Protein 6EZI (pdb70)

Radius of gyration: 11.93 Å; Cα contacts (8 Å, |Δi|>4): 235; chains: 2; bounding box: 23×30×32 Å

Structure (mmCIF, N/CA/C/O backbone):
data_6EZI
#
_entry.id   6EZI
#
_cell.length_a   54.400
_cell.length_b   54.400
_cell.length_c   150.760
_cell.angle_alpha   90.000
_cell.angle_beta   90.000
_cell.angle_gamma   120.000
#
_symmetry.space_group_name_H-M   'P 65 2 2'
#
loop_
_entity.id
_entity.type
_entity.pdbx_description
1 polymer 'Na(+)/H(+) exchange regulatory cofactor NHE-RF3'
2 polymer 'Solute carrier family 15 member 2'
3 non-polymer GLYCEROL
4 water water
#
loop_
_atom_site.group_PDB
_atom_site.id
_atom_site.type_symbol
_atom_site.label_atom_id
_atom_site.label_alt_id
_atom_site.label_comp_id
_atom_site.label_asym_id
_atom_site.label_entity_id
_atom_site.label_seq_id
_atom_site.pdbx_PDB_ins_code
_atom_site.Cartn_x
_atom_site.Cartn_y
_atom_site.Cartn_z
_atom_site.occupancy
_atom_site.B_iso_or_equiv
_atom_site.auth_seq_id
_atom_site.auth_comp_id
_atom_site.auth_asym_id
_atom_site.auth_atom_id
_atom_site.pdbx_PDB_model_num
ATOM 1 N N . SER A 1 1 ? 23.57800 12.82800 66.92100 0.867 80.74409 372 SER A N 1
ATOM 2 C CA . SER A 1 1 ? 23.73200 12.32700 65.57000 0.867 83.29729 372 SER A CA 1
ATOM 3 C C . SER A 1 1 ? 23.38700 10.84600 65.46100 0.867 87.66188 372 SER A C 1
ATOM 4 O O . SER A 1 1 ? 23.91200 10.01600 66.19200 0.867 79.81436 372 SER A O 1
ATOM 7 N N . MET A 1 2 ? 22.51900 10.50300 64.52300 0.731 92.79761 373 MET A N 1
ATOM 8 C CA . MET A 1 2 ? 22.16000 9.09700 64.40000 0.731 86.82500 373 MET A CA 1
ATOM 9 C C . MET A 1 2 ? 23.26100 8.13500 63.96100 0.731 87.74567 373 MET A C 1
ATOM 10 O O . MET A 1 2 ? 23.03000 6.95300 63.85700 0.731 84.73436 373 MET A O 1
ATOM 15 N N . HIS A 1 3 ? 24.44000 8.64400 63.67700 0.941 90.16138 374 HIS A N 1
ATOM 16 C CA . HIS A 1 3 ? 25.52600 7.80000 63.24800 0.941 87.91714 374 HIS A CA 1
ATOM 17 C C . HIS A 1 3 ? 26.20100 7.14900 64.45700 0.941 93.02299 374 HIS A C 1
ATOM 18 O O . HIS A 1 3 ? 26.98500 6.22700 64.31100 0.941 103.47505 374 HIS A O 1
ATOM 20 N N . LYS A 1 4 ? 25.88500 7.65300 65.64400 0.926 79.44557 375 LYS A N 1
ATOM 21 C CA . LYS A 1 4 ? 26.41400 7.16800 66.89700 0.926 69.34488 375 LYS A CA 1
ATOM 22 C C . LYS A 1 4 ? 25.33600 7.24700 67.96600 0.926 55.37753 375 LYS A C 1
ATOM 23 O O . LYS A 1 4 ? 25.39700 8.08200 68.82500 0.926 58.89794 375 LYS A O 1
ATOM 25 N N . PRO A 1 5 ? 24.34800 6.37300 67.90700 1.000 51.54067 376 PRO A N 1
ATOM 26 C CA . PRO A 1 5 ? 23.31500 6.46800 68.94100 1.000 40.65715 376 PRO A CA 1
ATOM 27 C C . PRO A 1 5 ? 23.75200 5.81600 70.21900 1.000 33.90171 376 PRO A C 1
ATOM 28 O O . PRO A 1 5 ? 24.67100 5.07000 70.23200 1.000 43.34262 376 PRO A O 1
ATOM 32 N N . LYS A 1 6 ? 23.05500 6.10900 71.29100 1.000 29.95753 377 LYS A N 1
ATOM 33 C CA . LYS A 1 6 ? 23.39200 5.59900 72.61200 1.000 27.48019 377 LYS A CA 1
ATOM 34 C C . LYS A 1 6 ? 22.11700 5.06600 73.24300 1.000 24.33078 377 LYS A C 1
ATOM 35 O O . LYS A 1 6 ? 21.07500 5.72400 73.18400 1.000 25.76651 377 LYS A O 1
ATOM 41 N N A LEU A 1 7 ? 22.19700 3.89700 73.88800 0.621 22.70590 378 LEU A N 1
ATOM 42 N N B LEU A 1 7 ? 22.18700 3.85800 73.78800 0.379 22.88224 378 LEU A N 1
ATOM 43 C CA A LEU A 1 7 ? 21.07900 3.33600 74.64700 0.621 20.39778 378 LEU A CA 1
ATOM 44 C CA B LEU A 1 7 ? 21.03300 3.20400 74.38600 0.379 22.93963 378 LEU A CA 1
ATOM 45 C C A LEU A 1 7 ? 21.33400 3.53300 76.13600 0.621 18.81920 378 LEU A C 1
ATOM 46 C C B LEU A 1 7 ? 21.29700 3.07700 75.87500 0.379 19.09432 378 LEU A C 1
ATOM 47 O O A LEU A 1 7 ? 22.42300 3.21900 76.62400 0.621 19.42167 378 LEU A O 1
ATOM 48 O O B LEU A 1 7 ? 22.31200 2.50300 76.28300 0.379 20.31079 378 LEU A O 1
ATOM 57 N N A CYS A 1 8 ? 20.33800 4.04900 76.85400 0.621 21.26360 379 CYS A N 1
ATOM 58 N N B CYS A 1 8 ? 20.40400 3.62900 76.68100 0.379 17.55431 379 CYS A N 1
ATOM 59 C CA A CYS A 1 8 ? 20.50600 4.30700 78.28300 0.621 18.59029 379 CYS A CA 1
ATOM 60 C CA B CYS A 1 8 ? 20.62500 3.62500 78.11500 0.379 20.65666 379 CYS A CA 1
ATOM 61 C C A CYS A 1 8 ? 19.25400 3.88100 79.03100 0.621 22.77688 379 CYS A C 1
ATOM 62 C C B CYS A 1 8 ? 19.30800 3.39100 78.83100 0.379 20.52038 379 CYS A C 1
ATOM 63 O O A CYS A 1 8 ? 18.14200 4.23300 78.62400 0.621 20.02693 379 CYS A O 1
ATOM 64 O O B CYS A 1 8 ? 18.22100 3.45100 78.24700 0.379 15.53876 379 CYS A O 1
ATOM 69 N N . ARG A 1 9 ? 19.42900 3.13200 80.12600 1.000 17.96204 380 ARG A N 1
ATOM 70 C CA . ARG A 1 9 ? 18.30800 2.68600 80.93800 1.000 15.56085 380 ARG A CA 1
ATOM 71 C C . ARG A 1 9 ? 18.46700 3.36400 82.28700 1.000 20.59462 380 ARG A C 1
ATOM 72 O O . ARG A 1 9 ? 19.50600 3.21800 82.94100 1.000 20.63669 380 ARG A O 1
ATOM 80 N N . LEU A 1 10 ? 17.45900 4.12300 82.67700 1.000 17.76407 381 LEU A N 1
ATOM 81 C CA . LEU A 1 10 ? 17.50900 4.91700 83.89900 1.000 17.70883 381 LEU A CA 1
ATOM 82 C C . LEU A 1 10 ? 16.64000 4.27000 84.96500 1.000 19.79391 381 LEU A C 1
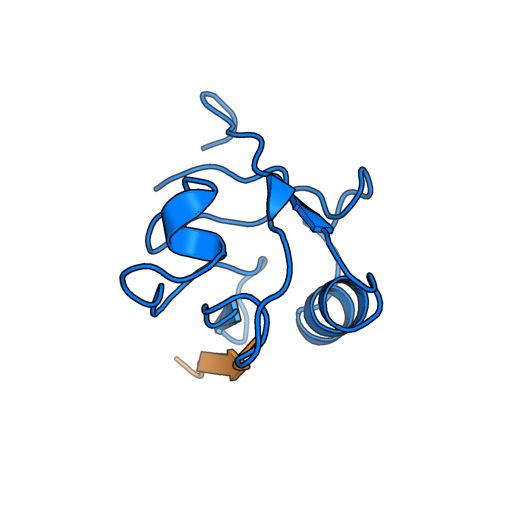ATOM 83 O O . LEU A 1 10 ? 15.53000 3.81300 84.68000 1.000 20.16298 381 LEU A O 1
ATOM 88 N N . ALA A 1 11 ? 17.15700 4.21200 86.19100 1.000 20.63487 382 ALA A N 1
ATOM 89 C CA . ALA A 1 11 ? 16.39900 3.73600 87.34300 1.000 23.22388 382 ALA A CA 1
ATOM 90 C C . ALA A 1 11 ? 15.94400 4.96100 88.12100 1.000 25.05604 382 ALA A C 1
ATOM 91 O O . ALA A 1 11 ? 16.78000 5.76000 88.55200 1.000 28.93267 382 ALA A O 1
ATOM 93 N N A LYS A 1 12 ? 14.63200 5.11400 88.29700 0.401 25.51464 383 LYS A N 1
ATOM 94 N N B LYS A 1 12 ? 1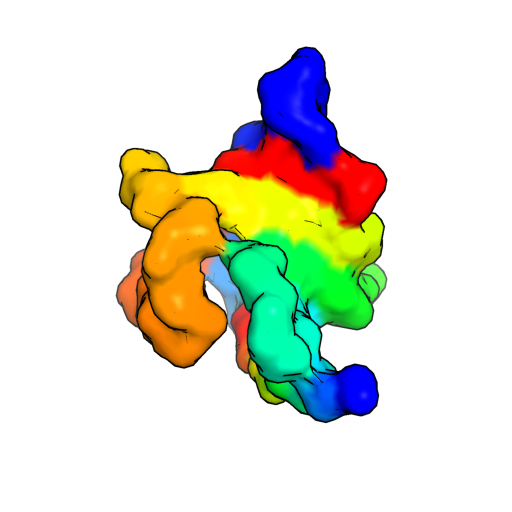4.63500 5.10600 88.31700 0.599 24.54388 383 LYS A N 1
ATOM 95 C CA A LYS A 1 12 ? 14.10900 6.31900 88.92800 0.401 29.35402 383 LYS A CA 1
ATOM 96 C CA B LYS A 1 12 ? 14.12700 6.33400 88.91300 0.599 29.69156 383 LYS A CA 1
ATOM 97 C C A LYS A 1 12 ? 14.56400 6.41300 90.37900 0.401 30.39351 383 LYS A C 1
ATOM 98 C C B LYS A 1 12 ? 14.51800 6.42700 90.38300 0.599 27.12471 383 LYS A C 1
ATOM 99 O O A LYS A 1 12 ? 14.57600 5.41800 91.11000 0.401 31.92779 383 LYS A O 1
ATOM 100 O O B LYS A 1 12 ? 14.44200 5.44500 91.13000 0.599 32.27438 383 LYS A O 1
ATOM 111 N N . GLY A 1 13 ? 14.94300 7.62300 90.79500 1.000 32.82119 384 GLY A N 1
ATOM 112 C CA . GLY A 1 13 ? 15.36200 7.88600 92.14700 1.000 32.88402 384 GLY A CA 1
ATOM 113 C C . GLY A 1 13 ? 14.35300 8.70500 92.93700 1.000 34.50334 384 GLY A C 1
ATOM 114 O O . GLY A 1 13 ? 13.22000 8.94500 92.51200 1.000 40.19043 384 GLY A O 1
ATOM 115 N N . GLU A 1 14 ? 14.78900 9.14200 94.11500 0.954 36.80283 385 GLU A N 1
ATOM 116 C CA . GLU A 1 14 ? 13.90600 9.92000 94.97800 0.954 42.39116 385 GLU A CA 1
ATOM 117 C C . GLU A 1 14 ? 13.59100 11.29500 94.40300 0.954 44.41677 385 GLU A C 1
ATOM 118 O O . GLU A 1 14 ? 12.56800 11.88100 94.76800 0.954 47.50570 385 GLU A O 1
ATOM 121 N N . ASN A 1 15 ? 14.43500 11.81900 93.51200 1.000 37.43715 386 ASN A N 1
ATOM 122 C CA . ASN A 1 15 ? 14.18000 13.07700 92.82200 1.000 36.57027 386 ASN A CA 1
ATOM 123 C C . ASN A 1 15 ? 13.84100 12.84600 91.35000 1.000 32.39118 386 ASN A C 1
ATOM 124 O O . ASN A 1 15 ? 14.16400 13.67100 90.49300 1.000 40.09840 386 ASN A O 1
ATOM 129 N N . GLY A 1 16 ? 13.20800 11.72100 91.03600 1.000 29.77413 387 GLY A N 1
ATOM 130 C CA . GLY A 1 16 ? 12.90600 11.41300 89.64700 1.000 26.49433 387 GLY A CA 1
ATOM 131 C C . GLY A 1 16 ? 14.13400 10.89900 88.91300 1.000 27.30344 387 GLY A C 1
ATOM 132 O O . GLY A 1 16 ? 15.00700 10.26000 89.49500 1.000 27.44861 387 GLY A O 1
ATOM 133 N N . TYR A 1 17 ? 14.20800 11.20700 87.61300 1.000 25.29900 388 TYR A N 1
ATOM 134 C CA . TYR A 1 17 ? 15.32300 10.74400 86.79800 1.000 22.79474 388 TYR A CA 1
ATOM 135 C C . TYR A 1 17 ? 16.52700 11.67500 86.81700 1.000 24.62680 388 TYR A C 1
ATOM 136 O O . TYR A 1 17 ? 17.56500 11.32500 86.24300 1.0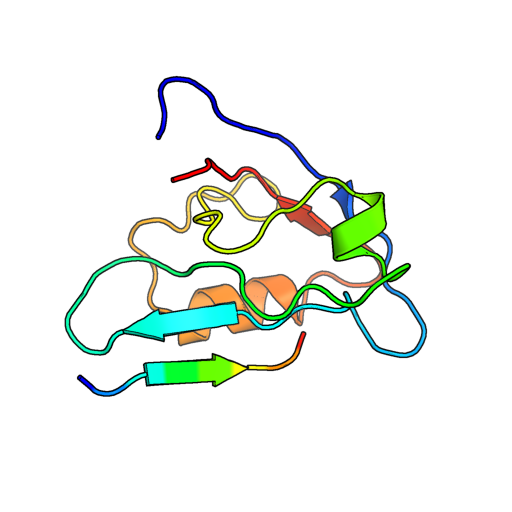00 25.96699 388 TYR A O 1
ATOM 145 N N . GLY A 1 18 ? 16.42800 12.83700 87.45100 1.000 23.64169 389 GLY A N 1
ATOM 146 C CA . GLY A 1 18 ? 17.59500 13.68500 87.59700 1.000 22.10825 389 GLY A CA 1
ATOM 147 C C . GLY A 1 18 ? 18.03500 14.38400 86.32500 1.000 24.57741 389 GLY A C 1
ATOM 148 O O . GLY A 1 18 ? 19.24200 14.53000 86.08900 1.000 24.29744 389 GLY A O 1
ATOM 149 N N . PHE A 1 19 ? 17.09400 14.82400 85.49700 1.000 23.77045 390 PHE A N 1
ATOM 150 C CA . PHE A 1 19 ? 17.45400 15.66400 84.35800 1.000 26.63802 390 PHE A CA 1
ATOM 151 C C . PHE A 1 19 ? 16.25600 16.52000 83.98100 1.000 27.34279 390 PHE A C 1
ATOM 152 O O . PHE A 1 19 ? 15.13700 16.28300 84.43400 1.000 27.77149 390 PHE A O 1
ATOM 160 N N . HIS A 1 20 ? 16.50500 17.54000 83.15300 1.000 30.35726 391 HIS A N 1
ATOM 161 C CA . HIS A 1 20 ? 15.43900 18.31800 82.53700 1.000 27.79719 391 HIS A CA 1
ATOM 162 C C . HIS A 1 20 ? 15.30800 17.92800 81.07300 1.000 30.71521 391 HIS A C 1
ATOM 163 O O . HIS A 1 20 ? 16.31300 17.69800 80.39200 1.000 31.56295 391 HIS A O 1
ATOM 170 N N . LEU A 1 21 ? 14.07200 17.83500 80.59900 1.000 27.18651 392 LEU A N 1
ATOM 171 C CA . LEU A 1 21 ? 13.80800 17.71000 79.17000 1.000 27.16811 392 LEU A CA 1
ATOM 172 C C . LEU A 1 21 ? 13.43500 19.08200 78.64700 1.000 32.37603 392 LEU A C 1
ATOM 173 O O . LEU A 1 21 ? 12.53900 19.72900 79.19400 1.000 35.35745 392 LEU A O 1
ATOM 178 N N . ASN A 1 22 ? 14.12700 19.53100 77.60600 1.000 30.46535 393 ASN A N 1
ATOM 179 C CA . ASN A 1 22 ? 13.89600 20.85400 77.05800 1.000 32.63460 393 ASN A CA 1
ATOM 180 C C . ASN A 1 22 ? 13.48900 20.75600 75.59300 1.000 33.09187 393 ASN A C 1
ATOM 181 O O . ASN A 1 22 ? 13.78900 19.78000 74.90200 1.000 32.91693 393 ASN A O 1
ATOM 186 N N . ALA A 1 23 ? 12.79600 21.78900 75.12800 1.000 35.27551 394 ALA A N 1
ATOM 187 C CA . ALA A 1 23 ? 12.49400 21.91500 73.70800 1.000 36.32768 394 ALA A CA 1
ATOM 188 C C . ALA A 1 23 ? 12.48400 23.38700 73.36700 1.000 39.36428 394 ALA A C 1
ATOM 189 O O . ALA A 1 23 ? 12.26800 24.24400 74.22900 1.000 45.77666 394 ALA A O 1
ATOM 191 N N . ILE A 1 24 ? 12.72300 23.67900 72.09800 1.000 40.75855 395 ILE A N 1
ATOM 192 C CA . ILE A 1 24 ? 12.70000 25.04900 71.61000 1.000 43.98167 395 ILE A CA 1
ATOM 193 C C . ILE A 1 24 ? 11.45600 25.20200 70.75000 1.000 53.37578 395 ILE A C 1
ATOM 194 O O . ILE A 1 24 ? 11.25000 24.43900 69.79500 1.000 44.55584 395 ILE A O 1
ATOM 199 N N . ARG A 1 25 ? 10.61000 26.15600 71.12900 1.000 49.67927 396 ARG A N 1
ATOM 200 C CA . ARG A 1 25 ? 9.36100 26.40700 70.42800 1.000 52.54816 396 ARG A CA 1
ATOM 201 C C . ARG A 1 25 ? 9.65300 26.71200 68.96800 1.000 54.70412 396 ARG A C 1
ATOM 202 O O . ARG A 1 25 ? 10.44600 27.60700 68.66100 1.000 53.04339 396 ARG A O 1
ATOM 206 N N . GLY A 1 26 ? 9.04400 25.94900 68.06900 1.000 50.33055 397 GLY A N 1
ATOM 207 C CA . GLY A 1 26 ? 9.27900 26.10800 66.65400 1.000 52.11484 397 GLY A CA 1
ATOM 208 C C . GLY A 1 26 ? 10.30200 25.15900 66.06300 1.000 51.86679 397 GLY A C 1
ATOM 209 O O . GLY A 1 26 ? 10.40600 25.07700 64.83100 1.000 53.94217 397 GLY A O 1
ATOM 210 N N . LEU A 1 27 ? 11.05700 24.44400 66.89200 1.000 47.79562 398 LEU A N 1
ATOM 211 C CA . LEU A 1 27 ? 12.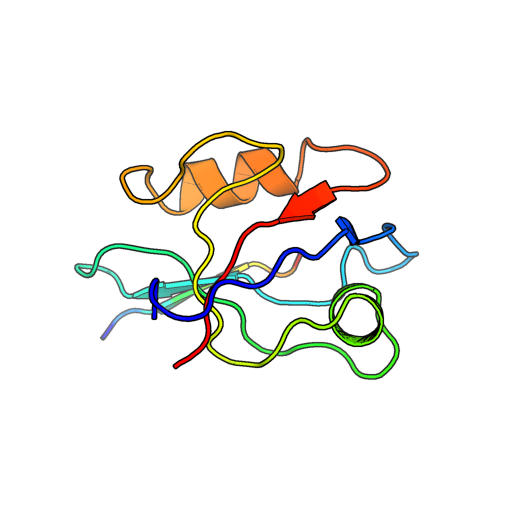02400 23.49600 66.37200 1.000 45.96272 398 LEU A CA 1
ATOM 212 C C . LEU A 1 27 ? 11.66000 22.07900 66.79400 1.000 48.33741 398 LEU A C 1
ATOM 213 O O . LEU A 1 27 ? 11.17400 21.86900 67.91400 1.000 50.40741 398 LEU A O 1
ATOM 218 N N . PRO A 1 28 ? 11.89700 21.09000 65.93800 1.000 48.16855 399 PRO A N 1
ATOM 219 C CA . PRO A 1 28 ? 11.55600 19.70900 66.30100 1.000 40.09951 399 PRO A CA 1
ATOM 220 C C . PRO A 1 28 ? 12.47500 19.15700 67.37700 1.000 39.26671 399 PRO A C 1
ATOM 221 O O . PRO A 1 28 ? 13.63500 19.55300 67.50000 1.000 46.87770 399 PRO A O 1
ATOM 225 N N . GLY A 1 29 ? 11.93900 18.22200 68.15200 1.000 34.46353 400 GLY A N 1
ATOM 226 C CA . GLY A 1 29 ? 12.75400 17.36800 68.98900 1.000 32.23711 400 GLY A CA 1
ATOM 227 C C . GLY A 1 29 ? 12.82500 17.83800 70.43400 1.000 31.86556 400 GLY A C 1
ATOM 228 O O . GLY A 1 29 ? 12.50000 18.97500 70.77500 1.000 33.37326 400 GLY A O 1
ATOM 229 N N A SER A 1 30 ? 13.28700 16.93100 71.29800 0.488 29.66937 401 SER A N 1
ATOM 230 N N B SER A 1 30 ? 13.23000 16.92100 71.29400 0.512 29.60091 401 SER A N 1
ATOM 231 C CA A SER A 1 30 ? 13.42500 17.18200 72.72700 0.488 28.96338 401 SER A CA 1
ATOM 232 C CA B SER A 1 30 ? 13.46700 17.22300 72.69100 0.512 29.04192 401 SER A CA 1
ATOM 233 C C A SER A 1 30 ? 14.78600 16.69200 73.20300 0.488 33.23071 401 SER A C 1
ATOM 234 C C B SER A 1 30 ? 14.89400 16.83200 73.02800 0.512 34.19972 401 SER A C 1
ATOM 235 O O A SER A 1 30 ? 15.21100 15.58700 72.85300 0.488 30.24139 401 SER A O 1
ATOM 236 O O B SER A 1 30 ? 15.47900 15.94700 72.39700 0.512 28.31888 401 SER A O 1
ATOM 241 N N . PHE A 1 31 ? 15.46000 17.50300 74.02200 1.000 31.10756 402 PHE A N 1
ATOM 242 C CA . PHE A 1 31 ? 16.83600 17.23300 74.37700 1.000 30.61932 402 PHE A CA 1
ATOM 243 C C . PHE A 1 31 ? 17.04500 17.34200 75.87200 1.000 32.44468 402 PHE A C 1
ATOM 244 O O . PHE A 1 31 ? 16.27400 17.97400 76.59700 1.000 29.60726 402 PHE A O 1
ATOM 252 N N A ILE A 1 32 ? 18.12100 16.71400 76.31100 0.512 29.47814 403 ILE A N 1
ATOM 253 N N B ILE A 1 32 ? 18.11600 16.72500 76.31400 0.488 29.62279 403 ILE A N 1
ATOM 254 C CA A ILE A 1 32 ? 18.47600 16.59700 77.71800 0.512 26.15978 403 ILE A CA 1
ATOM 255 C CA B ILE A 1 32 ? 18.44400 16.60800 77.72600 0.488 26.16408 403 ILE A CA 1
ATOM 256 C C A ILE A 1 32 ? 19.25900 17.83100 78.14100 0.512 30.67070 403 ILE A C 1
ATOM 257 C C B ILE A 1 32 ? 19.26700 17.81100 78.15400 0.488 30.78505 403 ILE A C 1
ATOM 258 O O A ILE A 1 32 ? 20.17100 18.27800 77.43300 0.512 33.09190 403 ILE A O 1
ATOM 259 O O B ILE A 1 32 ? 20.21200 18.21600 77.46400 0.488 32.58645 403 ILE A O 1
ATOM 268 N N . LYS A 1 33 ? 18.90800 18.38300 79.30400 1.000 30.71991 404 LYS A N 1
ATOM 269 C CA . LYS A 1 33 ? 19.66800 19.46400 79.92400 1.000 31.16234 404 LYS A CA 1
ATOM 270 C C . LYS A 1 33 ? 19.73200 19.21600 81.42800 1.000 33.48204 404 LYS A C 1
ATOM 271 O O . LYS A 1 33 ? 18.96800 18.41400 81.97700 1.000 29.91695 404 LYS A O 1
ATOM 277 N N . GLU A 1 34 ? 20.66700 19.89700 82.09300 1.000 30.84261 405 GLU A N 1
ATOM 278 C CA . GLU A 1 34 ? 20.71900 19.93200 83.55600 1.000 30.97511 405 GLU A CA 1
ATOM 279 C C . GLU A 1 34 ? 20.74800 18.53100 84.16900 1.000 32.07177 405 GLU A C 1
ATOM 280 O O . GLU A 1 34 ? 20.00700 18.21500 85.10700 1.000 33.35474 405 GLU A O 1
ATOM 286 N N . VAL A 1 35 ? 21.62600 17.68300 83.63300 1.000 29.34970 406 VAL A N 1
ATOM 287 C CA . VAL A 1 35 ? 21.84600 16.36800 84.22800 1.000 26.53563 406 VAL A CA 1
ATOM 288 C C . VAL A 1 35 ? 22.36800 16.54200 85.65200 1.000 32.90843 406 VAL A C 1
ATOM 289 O O . VAL A 1 35 ? 23.38900 17.19900 85.88100 1.000 28.66972 406 VAL A O 1
ATOM 293 N N A GLN A 1 36 ? 21.65800 15.95700 86.61100 0.456 28.01106 407 GLN A N 1
ATOM 294 N N B GLN A 1 36 ? 21.67500 15.95000 86.62500 0.544 27.91893 407 GLN A N 1
ATOM 295 C CA A GLN A 1 36 ? 22.05400 16.04800 88.00700 0.456 29.17146 407 GLN A CA 1
ATOM 296 C CA B GLN A 1 36 ? 22.05900 16.12200 88.02400 0.544 29.36389 407 GLN A CA 1
ATOM 297 C C A GLN A 1 36 ? 23.26300 15.16200 88.27000 0.456 27.09028 407 GLN A C 1
ATOM 298 C C B GLN A 1 36 ? 23.17800 15.15600 88.40400 0.544 27.10637 407 GLN A C 1
ATOM 299 O O A GLN A 1 36 ? 23.31100 14.01000 87.82300 0.456 27.96696 407 GLN A O 1
ATOM 300 O O B GLN A 1 36 ? 23.07600 13.94600 88.17000 0.544 26.38759 407 GLN A O 1
ATOM 311 N N . LYS A 1 37 ? 24.24400 15.70100 88.99200 1.000 28.55996 408 LYS A N 1
ATOM 312 C CA . LYS A 1 37 ? 25.42000 14.91500 89.33600 1.000 28.84022 408 LYS A CA 1
ATOM 313 C C . LYS A 1 37 ? 25.04700 13.75700 90.25900 1.000 29.66188 408 LYS A C 1
ATOM 314 O O . LYS A 1 37 ? 24.38600 13.95000 91.28200 1.000 32.11150 408 LYS A O 1
ATOM 320 N N . GLY A 1 38 ? 25.43800 12.54400 89.86500 1.000 31.28622 409 GLY A N 1
ATOM 321 C CA . GLY A 1 38 ? 25.13300 11.36000 90.63600 1.000 31.46615 409 GLY A CA 1
ATOM 322 C C . GLY A 1 38 ? 23.71600 10.84500 90.50300 1.000 30.02062 409 GLY A C 1
ATOM 323 O O . GLY A 1 38 ? 23.39600 9.81400 91.10800 1.000 33.22983 409 GLY A O 1
ATOM 324 N N . GLY A 1 39 ? 22.85300 11.53800 89.76000 1.000 27.75445 410 GLY A N 1
ATOM 325 C CA . GLY A 1 39 ? 21.48500 11.10900 89.56900 1.000 26.87840 410 GLY A CA 1
ATOM 326 C C . GLY A 1 39 ? 21.36800 10.03900 88.51200 1.000 27.19198 410 GLY A C 1
ATOM 327 O O . GLY A 1 39 ? 22.35500 9.63300 87.87600 1.000 25.54034 410 GLY A O 1
ATOM 328 N N . PRO A 1 40 ? 20.12300 9.57600 88.29400 1.000 25.27964 411 PRO A N 1
ATOM 329 C CA . PRO A 1 40 ? 19.90900 8.44100 87.37600 1.000 28.44055 411 PRO A CA 1
ATOM 330 C C . PRO A 1 40 ? 20.36800 8.70700 85.95700 1.000 23.26936 411 PRO A C 1
ATOM 331 O O . PRO A 1 40 ? 20.92200 7.80900 85.30800 1.000 24.89553 411 PRO A O 1
ATOM 335 N N . ALA A 1 41 ? 20.12500 9.91400 85.45100 1.000 23.99357 412 ALA A N 1
ATOM 336 C CA . ALA A 1 41 ? 20.53700 10.24700 84.09100 1.000 23.97312 412 ALA A CA 1
ATOM 337 C C . ALA A 1 41 ? 22.05500 10.21400 83.96000 1.000 24.14940 412 ALA A C 1
ATOM 338 O O . ALA A 1 41 ? 22.59700 9.67300 82.98300 1.000 24.84178 412 ALA A O 1
ATOM 340 N N . ASP A 1 42 ? 22.75000 10.76600 84.95500 1.000 24.16284 413 ASP A N 1
ATOM 341 C CA . ASP A 1 42 ? 24.20600 10.74900 84.99200 1.000 28.41987 413 ASP A CA 1
ATOM 342 C C . ASP A 1 42 ? 24.72600 9.32100 84.99200 1.000 31.64483 413 ASP A C 1
ATOM 343 O O . ASP A 1 42 ? 25.56200 8.94700 84.16000 1.000 29.44236 413 ASP A O 1
ATOM 348 N N . LEU A 1 43 ? 24.22400 8.50200 85.91900 1.000 25.23687 414 LEU A N 1
ATOM 349 C CA . LEU A 1 43 ? 24.67300 7.11900 86.01700 1.000 27.39873 414 LEU A CA 1
ATOM 350 C C . LEU A 1 43 ? 24.33500 6.31500 84.77300 1.000 28.14880 414 LEU A C 1
ATOM 351 O O . LEU A 1 43 ? 25.07000 5.38200 84.42800 1.000 31.21499 414 LEU A O 1
ATOM 356 N N . ALA A 1 44 ? 23.22600 6.63800 84.09600 1.000 22.03647 415 ALA A N 1
ATOM 357 C CA . ALA A 1 44 ? 22.83900 5.89300 82.90200 1.000 24.99725 415 ALA A CA 1
ATOM 358 C C . ALA A 1 44 ? 23.67300 6.24800 81.67800 1.000 30.91413 415 ALA A C 1
ATOM 359 O O . ALA A 1 44 ? 23.63300 5.51200 80.68200 1.000 31.56618 415 ALA A O 1
ATOM 361 N N . GLY A 1 45 ? 24.41200 7.35200 81.71100 1.000 26.98823 416 GLY A N 1
ATOM 362 C CA . GLY A 1 45 ? 25.25000 7.73400 80.59300 1.000 29.56201 416 GLY A CA 1
ATOM 363 C C . GLY A 1 45 ? 24.73700 8.86900 79.73300 1.000 36.11982 416 GLY A C 1
ATOM 364 O O . GLY A 1 45 ? 25.29600 9.10100 78.65000 1.000 33.57120 416 GLY A O 1
ATOM 365 N N . LEU A 1 46 ? 23.70300 9.58300 80.16900 1.000 28.53398 417 LEU A N 1
ATOM 366 C CA . LEU A 1 46 ? 23.19300 10.70500 79.39600 1.000 30.37849 417 LEU A CA 1
ATOM 367 C C . LEU A 1 46 ? 24.11400 11.90700 79.53800 1.000 33.44014 417 LEU A C 1
ATOM 368 O O . LEU A 1 46 ? 24.73800 12.12600 80.58200 1.000 30.08660 417 LEU A O 1
ATOM 373 N N . GLU A 1 47 ? 24.18600 12.69500 78.47300 1.000 31.15019 418 GLU A N 1
ATOM 374 C CA . GLU A 1 47 ? 24.99400 13.90100 78.45100 1.000 32.11200 418 GLU A CA 1
ATOM 375 C C . GLU A 1 47 ? 24.14100 15.09000 78.03000 1.000 32.02677 418 GLU A C 1
ATOM 376 O O . GLU A 1 47 ? 23.11800 14.94700 77.35300 1.000 28.30146 418 GLU A O 1
ATOM 380 N N . ASP A 1 48 ? 24.58300 16.27100 78.45000 1.000 32.81520 419 ASP A N 1
ATOM 381 C CA . ASP A 1 48 ? 23.92200 17.51000 78.07100 1.000 35.17634 419 ASP A CA 1
ATOM 382 C C . ASP A 1 48 ? 23.77800 17.59700 76.55300 1.000 40.36912 419 ASP A C 1
ATOM 383 O O . ASP A 1 48 ? 24.70400 17.26800 75.80800 1.000 36.48183 419 ASP A O 1
ATOM 388 N N . GLU A 1 49 ? 22.59700 18.02600 76.10500 0.932 30.49146 420 GLU A N 1
ATOM 389 C CA . GLU A 1 49 ? 22.22000 18.22500 74.70600 0.932 31.33792 420 GLU A CA 1
ATOM 390 C C . GLU A 1 49 ? 21.98400 16.92300 73.94400 0.932 30.59162 420 GLU A C 1
ATOM 391 O O . GLU A 1 49 ? 21.81400 16.96400 72.72600 0.932 32.20996 420 GLU A O 1
ATOM 397 N N . ASP A 1 50 ? 21.95700 15.76900 74.61500 1.000 28.16567 421 ASP A N 1
ATOM 398 C CA . ASP A 1 50 ? 21.52100 14.55100 73.93600 1.000 29.39988 421 ASP A CA 1
ATOM 399 C C . ASP A 1 50 ? 20.07200 14.69900 73.47900 1.000 29.55024 421 ASP A C 1
ATOM 400 O O . ASP A 1 50 ? 19.22700 15.20400 74.21800 1.000 29.13011 421 ASP A O 1
ATOM 405 N N . VAL A 1 51 ? 19.77300 14.21400 72.27000 1.000 28.55086 422 VAL A N 1
ATOM 406 C CA . VAL A 1 51 ? 18.43200 14.29700 71.69400 1.000 28.10891 422 VAL A CA 1
ATOM 407 C C . VAL A 1 51 ? 17.75100 12.94400 71.84300 1.000 25.84030 422 VAL A C 1
ATOM 408 O O . VAL A 1 51 ? 18.35000 11.91200 71.53200 1.000 27.88420 422 VAL A O 1
ATOM 412 N N A ILE A 1 52 ? 16.50000 12.93200 72.30400 0.681 25.25213 423 ILE A N 1
ATOM 413 N N B ILE A 1 52 ? 16.49300 12.95900 72.29200 0.319 25.09150 423 ILE A N 1
ATOM 414 C CA A ILE A 1 52 ? 15.79900 11.66300 72.50500 0.681 22.52313 423 ILE A CA 1
ATOM 415 C CA B ILE A 1 52 ? 15.72000 11.73100 72.43000 0.319 22.62655 423 ILE A CA 1
ATOM 416 C C A ILE A 1 52 ? 15.21300 11.16600 71.18700 0.681 22.89826 423 ILE A C 1
ATOM 417 C C B ILE A 1 52 ? 15.32300 11.20600 71.05700 0.319 24.32556 423 ILE A C 1
ATOM 418 O O A ILE A 1 52 ? 14.45400 11.87700 70.51700 0.681 26.98584 423 ILE A O 1
ATOM 419 O O B ILE A 1 52 ? 14.85900 11.95900 70.18900 0.319 24.40769 423 ILE A O 1
ATOM 428 N N A ILE A 1 53 ? 15.53900 9.92600 70.83400 0.681 22.77339 424 ILE A N 1
ATOM 429 N N B ILE A 1 53 ? 15.49000 9.90200 70.86200 0.319 22.99063 424 ILE A N 1
ATOM 430 C CA A ILE A 1 53 ? 15.01800 9.27800 69.62900 0.681 24.98859 424 ILE A CA 1
ATOM 431 C CA B ILE A 1 53 ? 15.09600 9.22100 69.63600 0.319 24.05997 424 ILE A CA 1
ATOM 432 C C A ILE A 1 53 ? 13.86700 8.33000 69.95300 0.681 23.13170 424 ILE A C 1
ATOM 433 C C B ILE A 1 53 ? 13.94100 8.25600 69.88600 0.319 23.38387 424 ILE A C 1
ATOM 434 O O A ILE A 1 53 ? 12.81000 8.40100 69.32700 0.681 23.46218 424 ILE A O 1
ATOM 435 O O B ILE A 1 53 ? 12.95500 8.25000 69.14800 0.319 22.71193 424 ILE A O 1
ATOM 444 N N . GLU A 1 54 ? 14.05600 7.42600 70.92600 1.000 21.45557 425 GLU A N 1
ATOM 445 C CA . GLU A 1 54 ? 13.02100 6.47100 71.31200 1.000 20.17412 425 GLU A CA 1
ATOM 446 C C . GLU A 1 54 ? 12.87600 6.45800 72.82300 1.000 20.89302 425 GLU A C 1
ATOM 447 O O . GLU A 1 54 ? 13.86100 6.62800 73.54100 1.000 20.26864 425 GLU A O 1
ATOM 453 N N . VAL A 1 55 ? 11.63800 6.28900 73.28700 1.000 18.47178 426 VAL A N 1
ATOM 454 C CA . VAL A 1 55 ? 11.32000 6.06200 74.70000 1.000 17.88471 426 VAL A CA 1
ATOM 455 C C . VAL A 1 55 ? 10.67800 4.68500 74.79100 1.000 20.42909 426 VAL A C 1
ATOM 456 O O . VAL A 1 55 ? 9.60100 4.46700 74.22300 1.000 20.95224 426 VAL A O 1
ATOM 460 N N . ASN A 1 56 ? 11.33100 3.75800 75.50400 1.000 18.18856 427 ASN A N 1
ATOM 461 C CA . ASN A 1 56 ? 10.85000 2.38100 75.61000 1.000 17.26200 427 ASN A CA 1
ATOM 462 C C . ASN A 1 56 ? 10.52200 1.80600 74.22600 1.000 19.81070 427 ASN A C 1
ATOM 463 O O . ASN A 1 56 ? 9.51000 1.12600 74.02300 1.000 19.15680 427 ASN A O 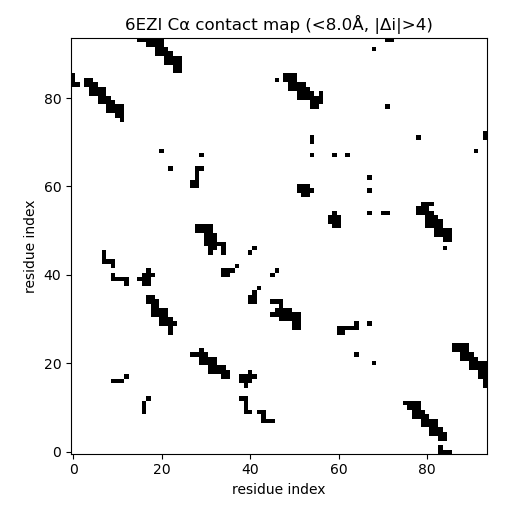1
ATOM 468 N N . GLY A 1 57 ? 11.38400 2.09900 73.25800 1.000 19.14875 428 GLY A N 1
ATOM 469 C CA . GLY A 1 57 ? 11.26700 1.53100 71.93000 1.000 22.12892 428 GLY A CA 1
ATOM 470 C C . GLY A 1 57 ? 10.31100 2.24300 71.00100 1.000 24.31125 428 GLY A C 1
ATOM 471 O O . GLY A 1 57 ? 10.13100 1.79100 69.85900 1.000 21.94780 428 GLY A O 1
ATOM 472 N N . VAL A 1 58 ? 9.69200 3.33900 71.43700 1.000 17.95318 429 VAL A N 1
ATOM 473 C CA . VAL A 1 58 ? 8.75900 4.09000 70.60200 1.000 19.33042 429 VAL A CA 1
ATOM 474 C C . VAL A 1 58 ? 9.49200 5.29400 70.03700 1.000 20.83238 429 VAL A C 1
ATOM 475 O O . VAL A 1 58 ? 10.07800 6.07700 70.79000 1.000 20.09699 429 VAL A O 1
ATOM 479 N N A ASN A 1 59 ? 9.43100 5.45600 68.71400 0.587 21.73618 430 ASN A N 1
ATOM 480 N N B ASN A 1 59 ? 9.47300 5.44200 68.71400 0.413 21.63377 430 ASN A N 1
ATOM 481 C CA A ASN A 1 59 ? 10.03900 6.60500 68.05300 0.587 20.86254 430 ASN A CA 1
ATOM 482 C CA B ASN A 1 59 ? 10.11100 6.60400 68.11200 0.413 19.66854 430 ASN A CA 1
ATOM 483 C C A ASN A 1 59 ? 9.29100 7.87700 68.43300 0.587 21.88636 430 ASN A C 1
ATOM 484 C C B ASN A 1 59 ? 9.31600 7.85100 68.46000 0.413 21.74074 430 ASN A C 1
ATOM 485 O O A ASN A 1 59 ? 8.09400 8.00400 68.15500 0.587 24.93223 430 ASN A O 1
ATOM 486 O O B ASN A 1 59 ? 8.11400 7.92800 68.18700 0.413 24.36202 430 ASN A O 1
ATOM 495 N N . VAL A 1 60 ? 9.98800 8.83200 69.05400 1.000 19.44590 431 VAL A N 1
ATOM 496 C CA . VAL A 1 60 ? 9.35400 10.07600 69.47800 1.000 19.38083 431 VAL A CA 1
ATOM 497 C C . VAL A 1 60 ? 9.85400 11.27900 68.68800 1.000 21.50923 431 VAL A C 1
ATOM 498 O O . VAL A 1 60 ? 9.53400 12.41700 69.04700 1.000 25.19066 431 VAL A O 1
ATOM 502 N N . LEU A 1 61 ? 10.60300 11.06800 67.59500 1.000 22.64236 432 LEU A N 1
ATOM 503 C CA . LEU A 1 61 ? 11.19300 12.20100 66.87700 1.000 24.24672 432 LEU A CA 1
ATOM 504 C C . LEU A 1 61 ? 10.13300 13.15500 66.34400 1.000 27.50116 432 LEU A C 1
ATOM 505 O O . LEU A 1 61 ? 10.37400 14.36600 66.25100 1.000 30.67097 432 LEU A O 1
ATOM 510 N N . ASP A 1 62 ? 8.96800 12.63800 65.96200 1.000 25.89073 433 ASP A N 1
ATOM 511 C CA . ASP A 1 62 ? 7.89200 13.46700 65.43700 1.000 28.17105 433 ASP A CA 1
ATOM 512 C C . ASP A 1 62 ? 6.84500 13.81300 66.48100 1.000 28.06682 433 ASP A C 1
ATOM 513 O O . ASP A 1 62 ? 5.88600 14.52100 66.16100 1.000 30.89072 433 ASP A O 1
ATOM 518 N N . GLU A 1 63 ? 7.01000 13.35800 67.71100 1.000 27.42343 434 GLU A N 1
ATOM 519 C CA . GLU A 1 63 ? 5.95700 13.62600 68.68000 1.000 28.29916 434 GLU A CA 1
ATOM 520 C C . GLU A 1 63 ? 6.18900 14.96300 69.37500 1.000 27.58061 434 GLU A C 1
ATOM 521 O O . GLU A 1 63 ? 7.33400 15.38800 69.56000 1.000 30.02042 434 GLU A O 1
ATOM 527 N N . PRO A 1 64 ? 5.12400 15.65000 69.75900 1.000 29.04238 435 PRO A N 1
ATOM 528 C CA . PRO A 1 64 ? 5.29800 16.93200 70.44000 1.000 30.13664 435 PRO A CA 1
ATOM 529 C C . PRO A 1 64 ? 5.93400 16.75000 71.81100 1.000 28.31352 435 PRO A C 1
ATOM 530 O O . PRO A 1 64 ? 5.87100 15.68700 72.43100 1.000 26.68151 435 PRO A O 1
ATOM 534 N N . TYR A 1 65 ? 6.57800 17.82900 72.25300 1.000 29.04366 436 TYR A N 1
ATOM 535 C CA . TYR A 1 65 ? 7.32300 17.83800 73.50800 1.000 30.58037 436 TYR 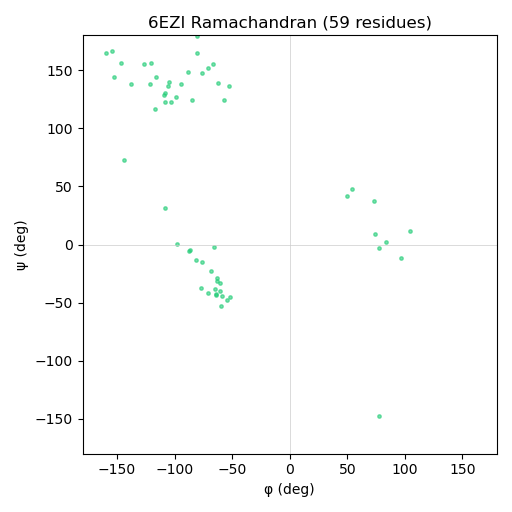A CA 1
ATOM 536 C C . TYR A 1 65 ? 6.47200 17.33900 74.66400 1.000 30.62025 436 TYR A C 1
ATOM 537 O O . TYR A 1 65 ? 6.92600 16.53600 75.48900 1.000 28.63294 436 TYR A O 1
ATOM 546 N N . GLU A 1 66 ? 5.23300 17.81900 74.74400 1.000 32.26165 437 GLU A N 1
ATOM 547 C CA . GLU A 1 66 ? 4.36500 17.46500 75.86100 1.000 35.37307 437 GLU A CA 1
ATOM 548 C C . GLU A 1 66 ? 4.07000 15.97100 75.89600 1.000 36.82521 437 GLU A C 1
ATOM 549 O O . GLU A 1 66 ? 3.83600 15.40400 76.97200 1.000 31.73769 437 GLU A O 1
ATOM 555 N N . LYS A 1 67 ? 4.07400 15.31800 74.73300 1.000 29.31658 438 LYS A N 1
ATOM 556 C CA . LYS A 1 67 ? 3.83400 13.88400 74.68400 1.000 27.34855 438 LYS A CA 1
ATOM 557 C C . LYS A 1 67 ? 5.07000 13.10900 75.11900 1.000 30.14455 438 LYS A C 1
ATOM 558 O O . LYS A 1 67 ? 4.95900 12.08400 75.80400 1.000 30.55345 438 LYS A O 1
ATOM 564 N N . VAL A 1 68 ? 6.25600 13.59100 74.74100 1.000 23.82605 439 VAL A N 1
ATOM 565 C CA . VAL A 1 68 ? 7.48200 12.93700 75.17300 1.000 21.60600 439 VAL A CA 1
ATOM 566 C C . VAL A 1 68 ? 7.61100 13.03300 76.68900 1.000 26.73139 439 VAL A C 1
ATOM 567 O O . VAL A 1 68 ? 7.93900 12.05000 77.35800 1.000 23.78270 439 VAL A O 1
ATOM 571 N N . VAL A 1 69 ? 7.31300 14.20800 77.25200 1.000 25.40864 440 VAL A N 1
ATOM 572 C CA . VAL A 1 69 ? 7.28800 14.36600 78.70800 1.000 24.74989 440 VAL A CA 1
ATOM 573 C C . VAL A 1 69 ? 6.36500 13.32900 79.33400 1.000 27.61827 440 VAL A C 1
ATOM 574 O O . VAL A 1 69 ? 6.73000 12.64000 80.29600 1.000 29.77085 440 VAL A O 1
ATOM 578 N N 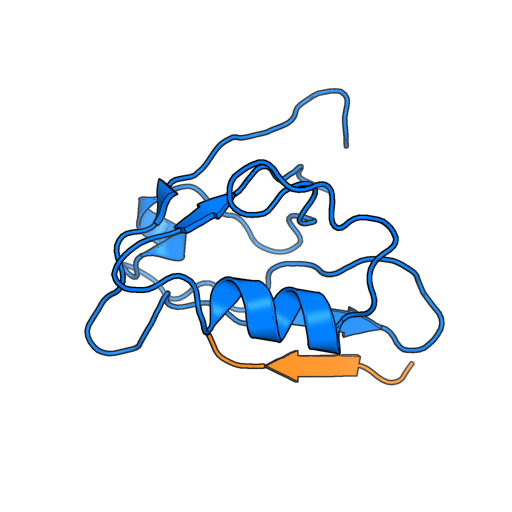. ASP A 1 70 ? 5.15900 13.18700 78.78000 1.000 27.87167 441 ASP A N 1
ATOM 579 C CA . ASP A 1 70 ? 4.18600 12.28700 79.38300 1.000 30.77624 441 ASP A CA 1
ATOM 580 C C . ASP A 1 70 ? 4.64600 10.83800 79.31700 1.000 30.97302 441 ASP A C 1
ATOM 581 O O . ASP A 1 70 ? 4.42800 10.07500 80.26800 1.000 33.55854 441 ASP A O 1
ATOM 586 N N . ARG A 1 71 ? 5.27500 10.43500 78.20600 1.000 29.30554 442 ARG A N 1
ATOM 587 C CA . ARG A 1 71 ? 5.81200 9.07800 78.10500 1.000 24.59807 442 ARG A CA 1
ATOM 588 C C . ARG A 1 71 ? 6.83300 8.80600 79.19900 1.000 29.75349 442 ARG A C 1
ATOM 589 O O . ARG A 1 71 ? 6.84600 7.71800 79.78200 1.000 32.90336 442 ARG A O 1
ATOM 597 N N . ILE A 1 72 ? 7.73200 9.75800 79.45100 1.000 22.83405 443 ILE A N 1
ATOM 598 C CA . ILE A 1 72 ? 8.74500 9.55000 80.48200 1.000 24.12320 443 ILE A CA 1
ATOM 599 C C . ILE A 1 72 ? 8.11400 9.59200 81.87000 1.000 27.24180 443 ILE A C 1
ATOM 600 O O . ILE A 1 72 ? 8.44000 8.77100 82.73500 1.000 29.68671 443 ILE A O 1
ATOM 605 N N . GLN A 1 73 ? 7.18400 10.52600 82.10400 1.000 25.57113 444 GLN A N 1
ATOM 606 C CA . GLN A 1 73 ? 6.55600 10.61500 83.42200 1.000 30.50686 444 GLN A CA 1
ATOM 607 C C . GLN A 1 73 ? 5.72200 9.38400 83.74800 1.000 34.94919 444 GLN A C 1
ATOM 608 O O . GLN A 1 73 ? 5.55600 9.04700 84.92700 1.000 38.05598 444 GLN A O 1
ATOM 614 N N A SER A 1 74 ? 5.18700 8.71300 82.73400 0.550 27.47619 445 SER A N 1
ATOM 615 N N B SER A 1 74 ? 5.19000 8.70300 82.74000 0.450 27.70424 445 SER A N 1
ATOM 616 C CA A SER A 1 74 ? 4.29600 7.57800 82.92800 0.550 30.58846 445 SER A CA 1
ATOM 617 C CA B SER A 1 74 ? 4.38900 7.50800 82.95900 0.450 30.31878 445 SER A CA 1
ATOM 618 C C A SER A 1 74 ? 5.01800 6.23700 82.93000 0.550 29.20334 445 SER A C 1
ATOM 619 C C B SER A 1 74 ? 5.20500 6.22600 82.85200 0.450 28.51634 445 SER A C 1
ATOM 620 O O A SER A 1 74 ? 4.36000 5.20300 83.09700 0.550 26.92205 445 SER A O 1
ATOM 621 O O B SER A 1 74 ? 4.62400 5.13700 82.81100 0.450 32.97970 445 SER A O 1
ATOM 626 N N A SER A 1 75 ? 6.34400 6.22600 82.76400 0.550 26.80205 446 SER A N 1
ATOM 627 N N B SER A 1 75 ? 6.53600 6.32700 82.82600 0.450 25.25094 446 SER A N 1
ATOM 628 C CA A SER A 1 75 ? 7.04800 4.96800 82.52800 0.550 24.36681 446 SER A CA 1
ATOM 629 C CA B SER A 1 75 ? 7.37600 5.15700 82.59100 0.450 24.91241 446 SER A CA 1
ATOM 630 C C A SER A 1 75 ? 7.10400 4.09000 83.77300 0.550 29.74646 446 SER A C 1
ATOM 631 C C B SER A 1 75 ? 7.45500 4.22500 83.79500 0.450 27.50496 446 SER A C 1
ATOM 632 O O A SER A 1 75 ? 7.19800 2.86200 83.65100 0.550 31.31921 446 SER A O 1
ATOM 633 O O B SER A 1 75 ? 7.89600 3.08100 83.64900 0.450 28.18926 446 SER A O 1
ATOM 638 N N . GLY A 1 76 ? 7.04500 4.67800 84.97100 1.000 27.48190 447 GLY A N 1
ATOM 639 C CA . GLY A 1 76 ? 7.12100 3.85400 86.16500 1.000 27.92313 447 GLY A CA 1
ATOM 640 C C . GLY A 1 76 ? 8.46400 3.96900 86.86200 1.000 26.74532 447 GLY A C 1
ATOM 641 O O . GLY A 1 76 ? 8.97400 5.06900 87.04900 1.000 32.22405 447 GLY A O 1
ATOM 642 N N . LYS A 1 77 ? 9.03900 2.83600 87.25000 1.000 27.03252 448 LYS A N 1
ATOM 643 C CA . LYS A 1 77 ? 10.24800 2.85700 88.06400 1.000 27.13049 448 LYS A CA 1
ATOM 644 C C . LYS A 1 77 ? 11.51400 2.94400 87.23600 1.000 22.97148 448 LYS A C 1
ATOM 645 O O . LYS A 1 77 ? 12.60500 3.04600 87.80300 1.000 24.22545 448 LYS A O 1
ATOM 651 N N . ASN A 1 78 ? 11.40300 2.88800 85.91600 1.000 21.08447 449 ASN A N 1
ATOM 652 C CA . ASN A 1 78 ? 12.58100 2.91900 85.06500 1.000 19.07284 449 ASN A CA 1
ATOM 653 C C . ASN A 1 78 ? 12.13300 3.35300 83.67600 1.000 20.62239 449 ASN A C 1
ATOM 654 O O . ASN A 1 78 ? 10.94100 3.33600 83.35900 1.000 19.04877 449 ASN A O 1
ATOM 659 N N . VAL A 1 79 ? 13.09500 3.74300 82.84700 1.000 16.52075 450 VAL A N 1
ATOM 660 C CA . VAL A 1 79 ? 12.78300 4.06300 81.45000 1.000 15.03661 450 VAL A CA 1
ATOM 661 C C . VAL A 1 79 ? 14.01800 3.80300 80.60300 1.000 18.40743 450 VAL A C 1
ATOM 662 O O . VAL A 1 79 ? 15.15100 4.02700 81.03500 1.000 18.14044 450 VAL A O 1
ATOM 666 N N . THR A 1 80 ? 13.79500 3.32600 79.38800 1.000 17.55785 451 THR A N 1
ATOM 667 C CA . THR A 1 80 ? 14.88000 3.05200 78.45500 1.000 16.14046 451 THR A CA 1
ATOM 668 C C . THR A 1 80 ? 14.82900 4.08800 77.33500 1.000 16.50277 451 THR A C 1
ATOM 669 O O . THR A 1 80 ? 13.77200 4.31100 76.73700 1.000 19.23302 451 THR A O 1
ATOM 673 N N . LEU A 1 81 ? 15.96400 4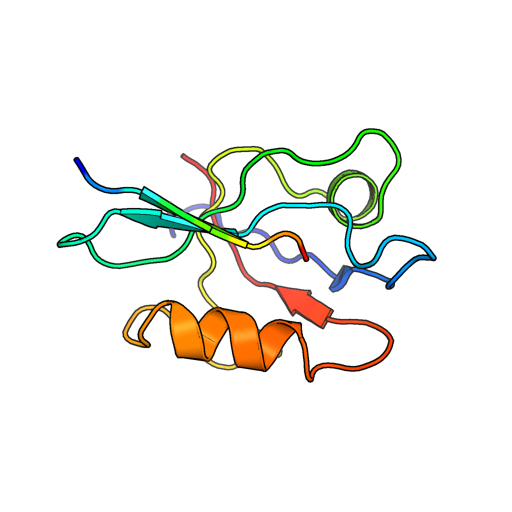.73700 77.07300 1.000 18.50776 452 LEU A N 1
ATOM 674 C CA . LEU A 1 81 ? 16.04300 5.79200 76.06900 1.000 20.32866 452 LEU A CA 1
ATOM 675 C C . LEU A 1 81 ? 17.06800 5.45300 74.99800 1.000 22.75470 452 LEU A C 1
ATOM 676 O O . LEU A 1 81 ? 18.17700 5.00400 75.30400 1.000 22.74579 452 LEU A O 1
ATOM 681 N N . LEU A 1 82 ? 16.71200 5.72500 73.75000 1.000 19.13593 453 LEU A N 1
ATOM 682 C CA . LEU A 1 82 ? 17.66900 5.79200 72.66200 1.000 18.92515 453 LEU A CA 1
ATOM 683 C C . LEU A 1 82 ? 17.87700 7.26900 72.38700 1.000 18.97521 453 LEU A C 1
ATOM 684 O O . LEU A 1 82 ? 16.90800 7.97800 72.10100 1.000 22.08635 453 LEU A O 1
ATOM 689 N N . VAL A 1 83 ? 19.12700 7.73200 72.46800 1.000 19.49037 454 VAL A N 1
ATOM 690 C CA . VAL A 1 83 ? 19.45700 9.13600 72.25300 1.000 21.36757 454 VAL A CA 1
ATOM 691 C C . VAL A 1 83 ? 20.67400 9.22900 71.34700 1.000 25.65312 454 VAL A C 1
ATOM 692 O O . VAL A 1 83 ? 21.33200 8.23500 71.04300 1.000 28.00043 454 VAL A O 1
ATOM 696 N N A CYS A 1 84 ? 20.97200 10.44300 70.90400 0.804 28.24618 455 CYS A N 1
ATOM 697 N N B CYS A 1 84 ? 20.97300 10.45800 70.92700 0.196 28.47463 455 CYS A N 1
ATOM 698 C CA A CYS A 1 84 ? 22.26400 10.65800 70.27600 0.804 32.33337 455 CYS A CA 1
ATOM 699 C CA B CYS A 1 84 ? 22.17100 10.76700 70.15800 0.196 33.35865 455 CYS A CA 1
ATOM 700 C C A CYS A 1 84 ? 22.78000 12.04200 70.62700 0.804 34.69609 455 CYS A C 1
ATOM 701 C C B CYS A 1 84 ? 22.77300 12.06400 70.68000 0.196 34.85679 455 CYS A C 1
ATOM 702 O O A CYS A 1 84 ? 22.01000 12.97300 70.87400 0.804 36.51911 455 CYS A O 1
ATOM 703 O O B CYS A 1 84 ? 22.05000 12.96400 71.11500 0.196 35.22294 455 CYS A O 1
ATOM 708 N N . GLY A 1 85 ? 24.10500 12.15900 70.63100 1.000 37.95668 456 GLY A N 1
ATOM 709 C CA . GLY A 1 85 ? 24.78400 13.35300 71.08700 1.000 48.18753 456 GLY A CA 1
ATOM 710 C C . GLY A 1 85 ? 24.82200 14.45400 70.04600 1.000 59.95763 456 GLY A C 1
ATOM 711 O O . GLY A 1 85 ? 24.24500 14.35400 68.96300 1.000 70.75641 456 GLY A O 1
ATOM 712 N N . LYS A 1 86 ? 25.53600 15.52400 70.39600 1.000 71.80996 457 LYS A N 1
ATOM 713 C CA . LYS A 1 86 ? 25.60100 16.75400 69.60000 1.000 85.32615 457 LYS A CA 1
ATOM 714 C C . LYS A 1 86 ? 24.21900 17.39400 69.48900 1.000 92.21411 457 LYS A C 1
ATOM 715 O O . LYS A 1 86 ? 23.56300 17.65900 70.49900 1.000 89.47169 457 LYS A O 1
ATOM 719 N N . LEU B 2 3 ? 13.18700 32.97900 70.82200 1.000 96.13081 722 LEU B N 1
ATOM 720 C CA . LEU B 2 3 ? 13.74000 31.70300 71.26100 1.000 91.84906 722 LEU B CA 1
ATOM 721 C C . LEU B 2 3 ? 13.11200 31.25800 72.58000 1.000 94.01186 722 LEU B C 1
ATOM 722 O O . LEU B 2 3 ? 13.74300 31.33600 73.63500 1.000 100.19792 722 LEU B O 1
ATOM 723 N N . GLU B 2 4 ? 11.86800 30.78900 72.51400 1.000 89.36976 723 GLU B N 1
ATOM 724 C CA . GLU B 2 4 ? 11.14000 30.34500 73.69700 1.000 86.57993 723 GLU B CA 1
ATOM 725 C C . GLU B 2 4 ? 11.50300 28.89500 73.99700 1.000 77.49241 723 GLU B C 1
ATOM 726 O O . GLU B 2 4 ? 11.35900 28.02000 73.13500 1.000 63.26508 723 GLU B O 1
ATOM 729 N N . THR B 2 5 ? 11.97500 28.64300 75.21400 1.000 72.29085 724 THR B N 1
ATOM 730 C CA . THR B 2 5 ? 12.41000 27.31800 75.63300 1.000 63.87289 724 THR B CA 1
ATOM 731 C C . THR B 2 5 ? 11.40500 26.73600 76.61400 1.000 61.93905 724 THR B C 1
ATOM 732 O O . THR B 2 5 ? 11.01000 27.40700 77.57300 1.000 61.11786 724 THR B O 1
ATOM 736 N N . LYS B 2 6 ? 10.98700 25.49800 76.36000 1.000 54.52620 725 LYS B N 1
ATOM 737 C CA . LYS B 2 6 ? 10.19700 24.72400 77.30500 1.000 51.83648 725 LYS B CA 1
ATOM 738 C C . LYS B 2 6 ? 11.13000 23.84300 78.12400 1.000 55.17069 725 LYS B C 1
ATOM 739 O O . LYS B 2 6 ? 12.07800 23.26300 77.59000 1.000 48.13356 725 LYS B O 1
ATOM 745 N N . LYS B 2 7 ? 10.86700 23.75700 79.42900 1.000 50.00719 726 LYS B N 1
ATOM 746 C CA . LYS B 2 7 ? 11.70400 22.98400 80.33600 1.000 47.21594 726 LYS B CA 1
ATOM 747 C C . LYS B 2 7 ? 10.81600 22.22200 81.30700 1.000 47.04998 726 LYS B C 1
ATOM 748 O O . LYS B 2 7 ? 9.83000 22.76700 81.81100 1.000 46.46760 726 LYS B O 1
ATOM 754 N N . THR B 2 8 ? 11.17300 20.96500 81.57200 1.000 41.15806 727 THR B N 1
ATOM 755 C CA . THR B 2 8 ? 10.46000 20.14100 82.54200 1.000 38.82249 727 THR B CA 1
ATOM 756 C C . THR B 2 8 ? 11.45300 19.30200 83.33200 1.000 36.85720 727 THR B C 1
ATOM 757 O O . THR B 2 8 ? 12.25700 18.57300 82.74500 1.000 35.07735 727 THR B O 1
ATOM 761 N N A LYS B 2 9 ? 11.40700 19.41300 84.66000 0.845 37.59804 728 LYS B N 1
ATOM 762 N N B LYS B 2 9 ? 11.34600 19.33200 84.65000 0.155 37.33848 728 LYS B N 1
ATOM 763 C CA A LYS B 2 9 ? 12.21600 18.54300 85.50400 0.845 35.70550 728 LYS B CA 1
ATOM 764 C CA B LYS B 2 9 ? 12.20200 18.52700 85.50100 0.155 35.65192 728 LYS B CA 1
ATOM 765 C C A LYS B 2 9 ? 11.62900 17.13600 85.50900 0.845 31.58673 728 LYS B C 1
ATOM 766 C C B LYS B 2 9 ? 11.63900 17.11900 85.54400 0.155 32.05393 728 LYS B C 1
ATOM 767 O O A LYS B 2 9 ? 10.42600 16.95700 85.72500 0.845 34.00116 728 LYS B O 1
ATOM 768 O O B LYS B 2 9 ? 10.48300 16.93400 85.73500 0.155 32.45363 728 LYS B O 1
ATOM 779 N N . LEU B 2 10 ? 12.47500 16.13800 85.25800 1.000 29.25511 729 LEU B N 1
ATOM 780 C CA . LEU B 2 10 ? 12.03200 14.74300 85.20200 1.000 34.49796 729 LEU B CA 1
ATOM 781 C C . LEU B 2 10 ? 12.79500 13.83800 86.17200 1.000 35.70758 729 LEU B C 1
ATOM 782 O O . LEU B 2 10 ? 12.29800 12.76200 86.51900 1.000 36.41577 729 LEU B O 1
#

Sequence (94 aa):
SMHKPKLLCCRLAKKGENGYGFHLNAIRGLPGSSFIIKEVQQKGGPADLAGLEDEDVIIIIEVNGVNNVLDEPYEKVVDRIQSSSSGKNVTLLVCCGKLETKKTKKL

GO terms:
  GO:0005886 plasma membrane (C, IDA)
  GO:1905477 positive regulation of protein localization to membrane (P, IMP)
  GO:0005515 protein binding (F, IPI)
  GO:0042802 identical protein binding (F, IPI)
  GO:1902603 carnitine transmembrane transport (P, IDA)
  GO:0141109 transporter activator activity (F, IDA)
  GO:0005903 brush border (C, IDA)
  GO:0070062 extracellular exosome (C, HDA)
  GO:0030165 PDZ domain binding (F, IPI)

CATH classification: 2.30.42.10

Nearest PDB structures (foldseek):
  2vsp-assembly1_A  TM=9.940E-01  e=1.107E-13  Homo sapiens
  2eej-assembly1_A  TM=9.504E-01  e=2.457E-13  Homo sapiens
  4q3h-assembly2_B  TM=9.529E-01  e=1.006E-09  Homo sapiens
  1g9o-assembly1_A  TM=9.472E-01  e=1.882E-09  Homo sapiens
  4q2p-assembly1_A  TM=9.372E-01  e=4.178E-09  Homo sapiens

Secondary structure (DSSP, 8-state):
-TTSEEEEEEE-BTTBTS-EEEEETTS---EEE-PPTTSHHHHHT--TTPEEEEETTEE-TTS-HHHHHHHHHTS-SEEEEEEE--/--EEEEE-

B-factor: mean 36.68, std 16.74, range [15.04, 107.66]

Foldseek 3Di:
DVVDKDKWKFFADPVGQQWDWDDDPPDWFIFTARRHVPGRCVVRPHDGGWTWQDKQRHGCRPPDPVVVVVSRVPVPRMIMTITDHD/DDDDDDDD

Organism: Homo sapiens (NCBI:txid9606)

InterPro domains:
  IPR001478 PDZ domain [PF00595] (11-87)
  IPR001478 PDZ domain [PF00595] (141-209)
  IPR001478 PDZ domain [PF00595] (245-319)
  IPR001478 PDZ domain [PF00595] (382-454)
  IPR001478 PDZ domain [PS50106] (9-90)
  IPR001478 PDZ domain [PS50106] (134-215)
  IPR001478 PDZ domain [PS50106] (243-323)
  IPR001478 PDZ domain [PS50106] (378-458)
  IPR001478 PDZ domain [SM00228] (18-90)
  IPR001478 PDZ domain [SM00228] (143-215)
  IPR001478 PDZ domain [SM00228] (251-323)
  IPR001478 PDZ domain [SM00228] (386-458)
  IPR036034 PDZ superfamily [G3DSA:2.30.42.10] (1-107)
  IPR036034 PDZ superfamily [G3DSA:2.30.42.10] (127-229)
  IPR036034 PDZ superfamily [G3DSA:2.30.42.10] (238-334)
  IPR036034 PDZ superfamily [G3DSA:2.30.42.10] (373-460)
  IPR036034 PDZ superfamily [SSF50156] (2-99)
  IPR036034 PDZ superfamily [SSF50156] (119-216)
  IPR036034 PDZ superfamily [SSF50156] (236-324)
  IPR036034 PDZ superfamily [SSF50156] (354-457)

Solvent-accessible surface area: 5334 Å² total; per-residue (Å²): 56,122,102,72,72,64,135,4,145,0,64,87,35,151,88,18,2,5,2,33,0,5,5,62,95,78,112,124,24,6,30,0,50,98,43,83,195,48,8,22,0,58,142,25,33,9,90,75,74,3,45,2,9,53,3,80,56,59,84,4,61,140,43,87,21,98,89,2,14,73,63,0,98,81,34,34,177,56,0,51,0,37,0,8,26,159,120,75,60,72,124,34,133,16